Protein AF-A0A8D8TRP4-F1 (afdb_monomer_lite)

Organism: NCBI:txid428564

Radius of gyration: 25.19 Å; chains: 1; bounding box: 44×41×75 Å

Secondary structure (DSSP, 8-state):
-EEEETTEEEE--------EE---SS-EESSEEEEETTEEEEE-TTT--EES---EE---TT---EEE-GGG-EEEEETTEEEEEPPPPPP------------TTTTTTSS--HHHHHSS-----------S------PPPP-

pLDDT: mean 73.69, std 20.45, range [31.12, 95.5]

Sequence (143 aa):
MAVARGEVIHISQCTPVIVTPRIDPTSCYNEFPVMWNNQSYFLTPRNRLLTDVASAVDCIPGLEPRYKLIDDKWYYMSQTGLSRINTPTAAGMTFDKFYFEEISNLANGGLYSTDMINNNDINIRKCYRIHQFCNLGTARPVH

Foldseek 3Di:
DWDDDPPDIDDDDDDDDDWAFDADLPWAFLFGWTDDPNDIWTAHQPPGDTDNDTHTDDPDPPPFHWHQDPPRWIWGQHNVGIDTDDDDDPPDPPPDPPDDDPPPCPVVPDPDDPCNVVVDPPPPVPPDDPPDDPDPDDDDDDD

Structure (mmCIF, N/CA/C/O backbone):
data_AF-A0A8D8TRP4-F1
#
_entry.id   AF-A0A8D8TRP4-F1
#
loop_
_atom_site.group_PDB
_atom_site.id
_atom_site.type_symbol
_atom_site.label_atom_id
_atom_site.label_alt_id
_atom_site.label_comp_id
_atom_site.label_asym_id
_atom_site.label_entity_id
_atom_site.label_seq_id
_atom_site.pdbx_PDB_ins_code
_atom_site.Cartn_x
_atom_site.Cartn_y
_atom_site.Cartn_z
_atom_site.occupancy
_atom_site.B_iso_or_equiv
_atom_site.auth_seq_i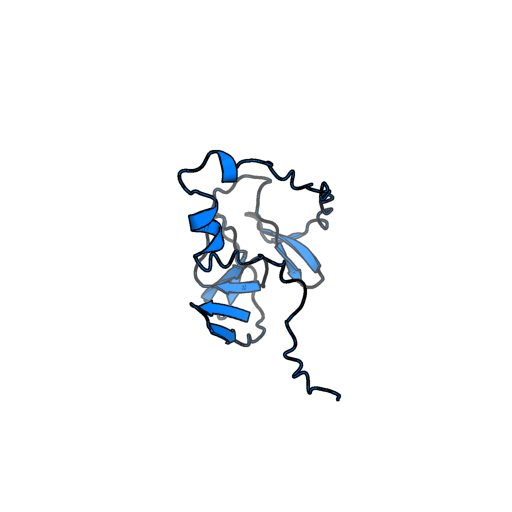d
_atom_site.auth_comp_id
_atom_site.auth_asym_id
_atom_site.auth_atom_id
_atom_site.pdbx_PDB_model_num
ATOM 1 N N . MET A 1 1 ? -10.756 -2.028 -13.378 1.00 75.94 1 MET A N 1
ATOM 2 C CA . MET A 1 1 ? -9.633 -2.990 -13.413 1.00 75.94 1 MET A CA 1
ATOM 3 C C . MET A 1 1 ? -9.710 -3.840 -14.661 1.00 75.94 1 MET A C 1
ATOM 5 O O . MET A 1 1 ? -10.818 -4.100 -15.105 1.00 75.94 1 MET A O 1
ATOM 9 N N . ALA A 1 2 ? -8.572 -4.294 -15.182 1.00 78.38 2 ALA A N 1
ATOM 10 C CA . ALA A 1 2 ? -8.525 -5.279 -16.255 1.00 78.38 2 ALA A CA 1
ATOM 11 C C . ALA A 1 2 ? -7.589 -6.428 -15.858 1.00 78.38 2 ALA A C 1
ATOM 13 O O . ALA A 1 2 ? -6.501 -6.168 -15.345 1.00 78.38 2 ALA A O 1
ATOM 14 N N . VAL A 1 3 ? -8.012 -7.673 -16.069 1.00 80.81 3 VAL A N 1
ATOM 15 C CA . VAL A 1 3 ? -7.203 -8.874 -15.813 1.00 80.81 3 VAL A CA 1
ATOM 16 C C . VAL A 1 3 ? -7.224 -9.740 -17.065 1.00 80.81 3 VAL A C 1
ATOM 18 O O . VAL A 1 3 ? -8.298 -10.073 -17.568 1.00 80.81 3 VAL A O 1
ATOM 21 N N . ALA A 1 4 ? -6.044 -10.098 -17.568 1.00 81.19 4 ALA A N 1
ATOM 22 C CA . ALA A 1 4 ? -5.915 -11.043 -18.670 1.00 81.19 4 ALA A CA 1
ATOM 23 C C . ALA A 1 4 ? -5.998 -12.479 -18.134 1.00 81.19 4 ALA A C 1
ATOM 25 O O . ALA A 1 4 ? -5.319 -12.824 -17.164 1.00 81.19 4 ALA A O 1
ATOM 26 N N . ARG A 1 5 ? -6.831 -13.314 -18.758 1.00 80.31 5 ARG A N 1
ATOM 27 C CA . ARG A 1 5 ? -6.904 -14.759 -18.507 1.00 80.31 5 ARG A CA 1
ATOM 28 C C . ARG A 1 5 ? -6.897 -1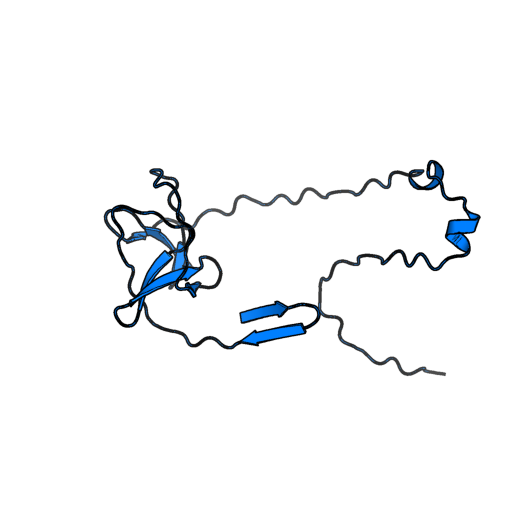5.478 -19.855 1.00 80.31 5 ARG A C 1
ATOM 30 O O . ARG A 1 5 ? -7.897 -15.476 -20.566 1.00 80.31 5 ARG A O 1
ATOM 37 N N . GLY A 1 6 ? -5.757 -16.069 -20.211 1.00 88.00 6 GLY A N 1
ATOM 38 C CA . GLY A 1 6 ? -5.541 -16.593 -21.562 1.00 88.00 6 GLY A CA 1
ATOM 39 C C . GLY A 1 6 ? -5.533 -15.459 -22.593 1.00 88.00 6 GLY A C 1
ATOM 40 O O . GLY A 1 6 ? -4.835 -14.466 -22.404 1.00 88.00 6 GLY A O 1
ATOM 41 N N . GLU A 1 7 ? -6.332 -15.593 -23.652 1.00 89.25 7 GLU A N 1
ATOM 42 C CA . GLU A 1 7 ? -6.461 -14.595 -24.731 1.00 89.25 7 GLU A CA 1
ATOM 43 C C . GLU A 1 7 ? -7.557 -13.544 -24.475 1.00 89.25 7 GLU A C 1
ATOM 45 O O . GLU A 1 7 ? -7.758 -12.638 -25.282 1.00 89.25 7 GLU A O 1
ATOM 50 N N . VAL A 1 8 ? -8.272 -13.639 -23.349 1.00 87.44 8 VAL A N 1
ATOM 51 C CA . VAL A 1 8 ? -9.392 -12.749 -23.019 1.00 87.44 8 VAL A CA 1
ATOM 52 C C . VAL A 1 8 ? -8.992 -11.758 -21.930 1.00 87.44 8 VAL A C 1
ATOM 54 O O . VAL A 1 8 ? -8.329 -12.101 -20.946 1.00 87.44 8 VAL A O 1
ATOM 57 N N . ILE A 1 9 ? -9.438 -10.510 -22.090 1.00 84.31 9 ILE A N 1
ATOM 58 C CA . ILE A 1 9 ? -9.301 -9.452 -21.089 1.00 84.31 9 ILE A CA 1
ATOM 59 C C . ILE A 1 9 ? -10.654 -9.246 -20.413 1.00 84.31 9 ILE A C 1
ATOM 61 O O . ILE A 1 9 ? -11.631 -8.865 -21.055 1.00 84.31 9 ILE A O 1
ATOM 65 N N . HIS A 1 10 ? -10.702 -9.445 -19.099 1.00 82.69 10 HIS A N 1
ATOM 66 C CA . HIS A 1 10 ? -11.880 -9.148 -18.291 1.00 82.69 10 HIS A CA 1
ATOM 67 C C . HIS A 1 10 ? -11.756 -7.757 -17.684 1.00 82.69 10 HIS A C 1
ATOM 69 O O . HIS A 1 10 ? -10.765 -7.469 -17.012 1.00 82.69 10 HIS A O 1
ATOM 75 N N . ILE A 1 11 ? -12.763 -6.909 -17.897 1.00 85.25 11 ILE A N 1
ATOM 76 C CA . ILE A 1 11 ? -12.831 -5.561 -17.330 1.00 85.25 11 ILE A CA 1
ATOM 77 C C . ILE A 1 11 ? -13.902 -5.539 -16.241 1.00 85.25 11 ILE A C 1
ATOM 79 O O . ILE A 1 11 ? -15.065 -5.831 -16.503 1.00 85.25 11 ILE A O 1
ATOM 83 N N . SER A 1 12 ? -13.510 -5.137 -15.037 1.00 84.44 12 SER A N 1
ATOM 84 C CA . SER A 1 12 ? -14.412 -4.971 -13.895 1.00 84.44 12 SER A CA 1
ATOM 85 C C . SER A 1 12 ? -14.414 -3.519 -13.433 1.00 84.44 12 SER A C 1
ATOM 87 O O . SER A 1 12 ? -13.353 -2.892 -13.322 1.00 84.44 12 SER A O 1
ATOM 89 N N . GLN A 1 13 ? -15.596 -2.980 -13.145 1.00 86.12 13 GLN A N 1
ATOM 90 C CA . GLN A 1 13 ? -15.748 -1.660 -12.534 1.00 86.12 13 GLN A CA 1
ATOM 91 C C . GLN A 1 13 ? -15.593 -1.768 -11.012 1.00 86.12 13 GLN A C 1
ATOM 93 O O . GLN A 1 13 ? -15.970 -2.775 -10.417 1.00 86.12 13 GLN A O 1
ATOM 98 N N . CYS A 1 14 ? -15.001 -0.746 -10.391 1.00 86.19 14 CYS A N 1
ATOM 99 C CA . CYS A 1 14 ? -14.778 -0.695 -8.946 1.00 86.19 14 CYS A CA 1
ATOM 100 C C . CYS A 1 14 ? -15.574 0.465 -8.355 1.00 86.19 14 CYS A C 1
ATOM 102 O O . CYS A 1 14 ? -15.503 1.579 -8.874 1.00 86.19 14 CYS A O 1
ATOM 104 N N . THR A 1 15 ? -16.282 0.212 -7.258 1.00 90.94 15 THR A N 1
ATOM 105 C CA . THR A 1 15 ? -16.995 1.254 -6.515 1.00 90.94 15 THR A CA 1
ATOM 106 C C . THR A 1 15 ? -16.050 1.872 -5.483 1.00 90.94 15 THR A C 1
ATOM 108 O O . THR A 1 15 ? -15.436 1.125 -4.718 1.00 90.94 15 THR A O 1
ATOM 111 N N . PRO A 1 16 ? -15.898 3.207 -5.441 1.00 90.81 16 PRO A N 1
ATOM 112 C CA . PRO A 1 16 ? -15.069 3.855 -4.435 1.00 90.81 16 PRO A CA 1
ATOM 113 C C . PRO A 1 16 ? -15.697 3.699 -3.048 1.00 90.81 16 PRO A C 1
ATOM 115 O O . PRO A 1 16 ? -16.904 3.863 -2.879 1.00 90.81 16 PRO A O 1
ATOM 118 N N . VAL A 1 17 ? -14.863 3.412 -2.051 1.00 92.31 17 VAL A N 1
ATOM 119 C CA . VAL A 1 17 ? -15.278 3.275 -0.652 1.00 92.31 17 VAL A CA 1
ATOM 120 C C . VAL A 1 17 ? -14.320 4.032 0.259 1.00 92.31 17 VAL A C 1
ATOM 122 O O . VAL A 1 17 ? -13.135 4.176 -0.043 1.00 92.31 17 VAL A O 1
ATOM 125 N N . ILE A 1 18 ? -14.846 4.530 1.376 1.00 91.56 18 ILE A N 1
ATOM 126 C CA . ILE A 1 18 ? -14.050 5.184 2.414 1.00 91.56 18 ILE A CA 1
ATOM 127 C C . ILE A 1 18 ? -13.578 4.112 3.389 1.00 91.56 18 ILE A C 1
ATOM 129 O O . ILE A 1 18 ? -14.368 3.284 3.843 1.00 91.56 18 ILE A O 1
ATOM 133 N N . VAL A 1 19 ? -12.291 4.145 3.713 1.00 92.38 19 VAL A N 1
ATOM 134 C CA . VAL A 1 19 ? -11.650 3.201 4.629 1.00 92.38 19 VAL A CA 1
ATOM 135 C C . VAL A 1 19 ? -10.814 3.953 5.648 1.00 92.38 19 VAL A C 1
ATOM 137 O O . VAL A 1 19 ? -10.367 5.072 5.388 1.00 92.38 19 VAL A O 1
ATOM 140 N N . THR A 1 20 ? -10.591 3.341 6.804 1.00 92.44 20 THR A N 1
ATOM 141 C CA . THR A 1 20 ? -9.771 3.923 7.870 1.00 92.44 20 THR A CA 1
ATOM 142 C C . THR A 1 20 ? -8.458 3.152 8.012 1.00 92.44 20 THR A C 1
ATOM 144 O O . THR A 1 20 ? -8.469 1.926 7.930 1.00 92.44 20 THR A O 1
ATOM 147 N N . PRO A 1 21 ? -7.305 3.821 8.200 1.00 91.25 21 PRO A N 1
ATOM 148 C CA . PRO A 1 21 ? -6.040 3.135 8.452 1.00 91.25 21 PRO A CA 1
ATOM 149 C C . PRO A 1 21 ? -6.129 2.241 9.689 1.00 91.25 21 PRO A C 1
ATOM 151 O O . PRO A 1 21 ? -6.667 2.649 10.719 1.00 91.25 21 PRO A O 1
ATOM 154 N N . ARG A 1 22 ? -5.571 1.035 9.593 1.00 91.25 22 ARG A N 1
ATOM 155 C CA . ARG A 1 22 ? -5.495 0.081 10.701 1.00 91.25 22 ARG A CA 1
ATOM 156 C C . ARG A 1 22 ? -4.056 -0.004 11.186 1.00 91.25 22 ARG A C 1
ATOM 158 O O . ARG A 1 22 ? -3.169 -0.331 10.405 1.00 91.25 22 ARG A O 1
ATOM 165 N N . ILE A 1 23 ? -3.827 0.266 12.466 1.00 88.50 23 ILE A N 1
ATOM 166 C CA . ILE A 1 23 ? -2.496 0.156 13.070 1.00 88.50 23 ILE A CA 1
ATOM 167 C C . ILE A 1 23 ? -2.279 -1.292 13.507 1.00 88.50 23 ILE A C 1
ATOM 169 O O . ILE A 1 23 ? -3.087 -1.836 14.256 1.00 88.50 23 ILE A O 1
ATOM 173 N N . ASP A 1 24 ? -1.192 -1.895 13.036 1.00 84.81 24 ASP A N 1
ATOM 174 C CA . ASP A 1 24 ? -0.696 -3.185 13.511 1.00 84.81 24 ASP A CA 1
ATOM 175 C C . ASP A 1 24 ? 0.681 -2.948 14.155 1.00 84.81 24 ASP A C 1
ATOM 177 O O . ASP A 1 24 ? 1.616 -2.557 13.456 1.00 84.81 24 ASP A O 1
ATOM 181 N N . PRO A 1 25 ? 0.816 -3.093 15.485 1.00 80.75 25 PRO A N 1
ATOM 182 C CA . PRO A 1 25 ? 2.071 -2.811 16.178 1.00 80.75 25 PRO A CA 1
ATOM 183 C C . PRO A 1 25 ? 3.117 -3.918 15.999 1.00 80.75 25 PRO A C 1
ATOM 185 O O . PRO A 1 25 ? 4.284 -3.704 16.318 1.00 80.75 25 PRO A O 1
ATOM 188 N N . THR A 1 26 ? 2.708 -5.098 15.530 1.00 83.94 26 THR A N 1
ATOM 189 C CA . THR A 1 26 ? 3.547 -6.306 15.526 1.00 83.94 26 THR A CA 1
ATOM 190 C C . THR A 1 26 ? 3.946 -6.774 14.137 1.00 83.94 26 THR A C 1
ATOM 192 O O . THR A 1 26 ? 5.011 -7.367 13.994 1.00 83.94 26 THR A O 1
ATOM 195 N N . SER A 1 27 ? 3.117 -6.510 13.126 1.00 88.50 27 SER A N 1
ATOM 196 C CA . SER A 1 27 ? 3.308 -7.055 11.780 1.00 88.50 27 SER A CA 1
ATOM 197 C C . SER A 1 27 ? 3.384 -5.952 10.730 1.00 88.50 27 SER A C 1
ATOM 199 O O . SER A 1 27 ? 2.612 -4.992 10.762 1.00 88.50 27 SER A O 1
ATOM 201 N N . CYS A 1 28 ? 4.281 -6.127 9.759 1.00 88.38 28 CYS A N 1
ATOM 202 C CA . CYS A 1 28 ? 4.446 -5.231 8.622 1.00 88.38 28 CYS A CA 1
ATOM 203 C C . CYS A 1 28 ? 4.036 -5.929 7.324 1.00 88.38 28 CYS A C 1
ATOM 205 O O . CYS A 1 28 ? 4.223 -7.133 7.156 1.00 88.38 28 CYS A O 1
ATOM 207 N N . TYR A 1 29 ? 3.469 -5.156 6.398 1.00 91.81 29 TYR A N 1
ATOM 208 C CA . TYR A 1 29 ? 2.944 -5.654 5.127 1.00 91.81 29 TYR A CA 1
ATOM 209 C C . TYR A 1 29 ? 3.331 -4.711 3.985 1.00 91.81 29 TYR A C 1
ATOM 211 O O . TYR A 1 29 ? 3.475 -3.503 4.198 1.00 91.81 29 TYR A O 1
ATOM 219 N N . ASN A 1 30 ? 3.463 -5.257 2.773 1.00 91.94 30 ASN A N 1
ATOM 220 C CA . ASN A 1 30 ? 3.678 -4.468 1.551 1.00 91.94 30 ASN A CA 1
ATOM 221 C C . ASN A 1 30 ? 2.424 -3.721 1.080 1.00 91.94 30 ASN A C 1
ATOM 223 O O . ASN A 1 30 ? 2.513 -2.782 0.285 1.00 91.94 30 ASN A O 1
ATOM 227 N N . GLU A 1 31 ? 1.254 -4.167 1.523 1.00 93.38 31 GLU A N 1
ATOM 228 C CA . GLU A 1 31 ? -0.044 -3.560 1.287 1.00 93.38 31 GLU A CA 1
ATOM 229 C C . GLU A 1 31 ? -0.472 -2.741 2.509 1.00 93.38 31 GLU A C 1
ATOM 231 O O . GLU A 1 31 ? -0.145 -3.053 3.654 1.00 93.38 31 GLU A O 1
ATOM 236 N N . PHE A 1 32 ? -1.227 -1.671 2.274 1.00 92.44 32 PHE A N 1
ATOM 237 C CA . PHE A 1 32 ? -1.565 -0.717 3.322 1.00 92.44 32 PHE A CA 1
ATOM 238 C C . PHE A 1 32 ? -2.760 -1.222 4.154 1.00 92.44 32 PHE A C 1
ATOM 240 O O . PHE A 1 32 ? -3.860 -1.334 3.607 1.00 92.44 32 PHE A O 1
ATOM 247 N N . PRO A 1 33 ? -2.595 -1.524 5.454 1.00 93.12 33 PRO A N 1
ATOM 248 C CA . PRO A 1 33 ? -3.652 -2.112 6.274 1.00 93.12 33 PRO A CA 1
ATOM 249 C C . PRO A 1 33 ? -4.766 -1.103 6.582 1.00 93.12 33 PRO A C 1
ATOM 251 O O . PRO A 1 33 ? -4.517 0.018 7.033 1.00 93.12 33 PRO A O 1
ATOM 254 N N . VAL A 1 34 ? -6.017 -1.514 6.374 1.00 93.69 34 VAL A N 1
ATOM 255 C CA . VAL A 1 34 ? -7.208 -0.680 6.573 1.00 93.69 34 VAL A CA 1
ATOM 256 C C . VAL A 1 34 ? -8.361 -1.450 7.206 1.00 93.69 34 VAL A C 1
ATOM 258 O O . VAL A 1 34 ? -8.418 -2.677 7.184 1.00 93.69 34 VAL A O 1
ATOM 261 N N . MET A 1 35 ? -9.312 -0.704 7.752 1.00 94.94 35 MET A N 1
ATOM 262 C CA . MET A 1 35 ? -10.616 -1.195 8.163 1.00 94.94 35 MET A CA 1
ATOM 263 C C . MET A 1 35 ? -11.681 -0.673 7.201 1.00 94.94 35 MET A C 1
ATOM 265 O O . MET A 1 35 ? -11.747 0.522 6.895 1.00 94.94 35 MET A O 1
ATOM 269 N N . TRP A 1 36 ? -12.545 -1.576 6.754 1.00 95.50 36 TRP A N 1
ATOM 270 C CA . TRP A 1 36 ? -13.741 -1.264 5.981 1.00 95.50 36 TRP A CA 1
ATOM 271 C C . TRP A 1 36 ? -14.891 -2.129 6.491 1.00 95.50 36 TRP A C 1
ATOM 273 O O . TRP A 1 36 ? -14.715 -3.327 6.688 1.00 95.50 36 TRP A O 1
ATOM 283 N N . ASN A 1 37 ? -16.053 -1.528 6.767 1.00 94.06 37 ASN A N 1
ATOM 284 C CA . ASN A 1 37 ? -17.220 -2.226 7.328 1.00 94.06 37 ASN A CA 1
ATOM 285 C C . ASN A 1 37 ? -16.900 -3.097 8.561 1.00 94.06 37 ASN A C 1
ATOM 287 O O . ASN A 1 37 ? -17.376 -4.222 8.684 1.00 94.06 37 ASN A O 1
ATOM 291 N N . ASN A 1 38 ? -16.079 -2.573 9.479 1.00 94.50 38 ASN A N 1
ATOM 292 C CA . ASN A 1 38 ? -15.633 -3.276 10.689 1.00 94.50 38 ASN A CA 1
ATOM 293 C C . ASN A 1 38 ? -14.857 -4.587 10.425 1.00 94.50 38 ASN A C 1
ATOM 295 O O . ASN A 1 38 ? -14.695 -5.411 11.321 1.00 94.50 38 ASN A O 1
ATOM 299 N N . GLN A 1 39 ? -14.349 -4.766 9.206 1.00 95.19 39 GLN A N 1
ATOM 300 C CA . GLN A 1 39 ? -13.506 -5.881 8.799 1.00 95.19 39 GLN A CA 1
ATOM 301 C C . GLN A 1 39 ? -12.135 -5.370 8.355 1.00 95.19 39 GLN A C 1
ATOM 303 O O . GLN A 1 39 ? -11.994 -4.251 7.853 1.00 95.19 39 GLN A O 1
ATOM 308 N N . SER A 1 40 ? -11.114 -6.192 8.587 1.00 94.25 40 SER A N 1
ATOM 309 C CA . SER A 1 40 ? -9.741 -5.888 8.192 1.00 94.25 40 SER A CA 1
ATOM 310 C C . SER A 1 40 ? -9.519 -6.230 6.727 1.00 94.25 40 SER A C 1
ATOM 312 O O . SER A 1 40 ? -9.826 -7.335 6.292 1.00 94.25 40 SER A O 1
ATOM 314 N N . TYR A 1 41 ? -8.940 -5.283 6.003 1.00 95.50 41 TYR A N 1
ATOM 315 C CA . TYR A 1 41 ? -8.534 -5.416 4.613 1.00 95.50 41 TYR A CA 1
ATOM 316 C C . TYR A 1 41 ? -7.174 -4.748 4.415 1.00 95.50 41 TYR A C 1
ATOM 318 O O . TYR A 1 41 ? -6.644 -4.071 5.298 1.00 95.50 41 TYR A O 1
ATOM 326 N N . PHE A 1 42 ? -6.631 -4.892 3.218 1.00 94.62 42 PHE A N 1
ATOM 327 C CA . PHE A 1 42 ? -5.425 -4.215 2.787 1.00 94.62 42 PHE A CA 1
ATOM 328 C C . PHE A 1 42 ? -5.674 -3.493 1.469 1.00 94.62 42 PHE A C 1
ATOM 330 O O . PHE A 1 42 ? -6.435 -3.956 0.621 1.00 94.62 42 PHE A O 1
ATOM 337 N N . LEU A 1 43 ? -5.038 -2.339 1.302 1.00 92.62 43 LEU A N 1
ATOM 338 C CA . LEU A 1 43 ? -5.034 -1.578 0.064 1.00 92.62 43 LEU A CA 1
ATOM 339 C C . LEU A 1 43 ? -3.768 -1.879 -0.725 1.00 92.62 43 LEU A C 1
ATOM 341 O O . LEU A 1 43 ? -2.648 -1.654 -0.259 1.00 92.62 43 LEU A O 1
ATOM 345 N N . THR A 1 44 ? -3.943 -2.304 -1.968 1.00 91.44 44 THR A N 1
ATOM 346 C CA . THR A 1 44 ? -2.824 -2.476 -2.892 1.00 91.44 44 THR A CA 1
ATOM 347 C C . THR A 1 44 ? -2.159 -1.123 -3.210 1.00 91.44 44 THR A C 1
ATOM 349 O O . THR A 1 44 ? -2.843 -0.129 -3.480 1.00 91.44 44 THR A O 1
ATOM 352 N N . PRO A 1 45 ? -0.818 -1.045 -3.255 1.00 87.25 45 PRO A N 1
ATOM 353 C CA . PRO A 1 45 ? -0.103 0.234 -3.311 1.00 87.25 45 PRO A CA 1
ATOM 354 C C . PRO A 1 45 ? -0.316 1.014 -4.617 1.00 87.25 45 PRO A C 1
ATOM 356 O O . PRO A 1 45 ? -0.320 2.244 -4.615 1.00 87.25 45 PRO A O 1
ATOM 359 N N . ARG A 1 46 ? -0.500 0.314 -5.746 1.00 83.06 46 ARG A N 1
ATOM 360 C CA . ARG A 1 46 ? -0.566 0.943 -7.078 1.00 83.06 46 ARG A CA 1
ATOM 361 C C . ARG A 1 46 ? -1.971 1.388 -7.473 1.00 83.06 46 ARG A C 1
ATOM 363 O O . ARG A 1 46 ? -2.141 2.478 -8.007 1.00 83.06 46 ARG A O 1
ATOM 370 N N . ASN A 1 47 ? -2.959 0.522 -7.280 1.00 86.56 47 ASN A N 1
ATOM 371 C CA . ASN A 1 47 ? -4.333 0.720 -7.749 1.00 86.56 47 ASN A CA 1
ATOM 372 C C . ASN A 1 47 ? -5.357 0.857 -6.613 1.00 86.56 47 ASN A C 1
ATOM 374 O O . ASN A 1 47 ? -6.530 1.057 -6.915 1.00 86.56 47 ASN A O 1
ATOM 378 N N . ARG A 1 48 ? -4.920 0.827 -5.343 1.00 89.31 48 ARG A N 1
ATOM 379 C CA . ARG A 1 48 ? -5.739 1.112 -4.150 1.00 89.31 48 ARG A CA 1
ATOM 380 C C . ARG A 1 48 ? -6.995 0.248 -4.067 1.00 89.31 48 ARG A C 1
ATOM 382 O O . ARG A 1 48 ? -8.081 0.727 -3.757 1.00 89.31 48 ARG A O 1
ATOM 389 N N . LEU A 1 49 ? -6.841 -1.026 -4.386 1.00 91.12 49 LEU A N 1
ATOM 390 C CA . LEU A 1 49 ? -7.909 -2.006 -4.301 1.00 91.12 49 LEU A CA 1
ATOM 391 C C . LEU A 1 49 ? -7.902 -2.643 -2.931 1.00 91.12 49 LEU A C 1
ATOM 393 O O . LEU A 1 49 ? -6.830 -2.932 -2.401 1.00 91.12 49 LEU A O 1
ATOM 397 N N . LEU A 1 50 ? -9.095 -2.908 -2.413 1.00 93.44 50 LEU A N 1
ATOM 398 C CA . LEU A 1 50 ? -9.245 -3.716 -1.219 1.00 93.44 50 LEU A CA 1
ATOM 399 C C . LEU A 1 50 ? -9.013 -5.187 -1.548 1.00 93.44 50 LEU A C 1
ATOM 401 O O . LEU A 1 50 ? -9.601 -5.728 -2.484 1.00 93.44 50 LEU A O 1
ATOM 405 N N . THR A 1 51 ? -8.151 -5.805 -0.756 1.00 93.75 51 THR A N 1
ATOM 406 C CA . THR A 1 51 ? -7.832 -7.230 -0.762 1.00 93.75 51 THR A CA 1
ATOM 407 C C . THR A 1 51 ? -7.832 -7.732 0.677 1.00 93.75 51 THR A C 1
ATOM 409 O O . THR A 1 51 ? -7.518 -6.993 1.608 1.00 93.75 51 THR A O 1
ATOM 412 N N . ASP A 1 52 ? -8.237 -8.975 0.873 1.00 94.38 52 ASP A N 1
ATOM 413 C CA . ASP A 1 52 ? -8.178 -9.696 2.146 1.00 94.38 52 ASP A CA 1
ATOM 414 C C . ASP A 1 52 ? -6.800 -10.332 2.394 1.00 94.38 52 ASP A C 1
ATOM 416 O O . ASP A 1 52 ? -6.463 -10.662 3.530 1.00 94.38 52 ASP A O 1
ATOM 420 N N . VAL A 1 53 ? -5.982 -10.452 1.346 1.00 92.44 53 VAL A N 1
ATOM 421 C CA . VAL A 1 53 ? -4.620 -10.994 1.404 1.00 92.44 53 VAL A CA 1
ATOM 422 C C . VAL A 1 53 ? -3.584 -9.879 1.314 1.00 92.44 53 VAL A C 1
ATOM 424 O O . VAL A 1 53 ? -3.717 -8.963 0.498 1.00 92.44 53 VAL A O 1
ATOM 427 N N . ALA A 1 54 ? -2.526 -10.012 2.113 1.00 92.50 54 ALA A N 1
ATOM 428 C CA . ALA A 1 54 ? -1.339 -9.173 2.073 1.00 92.50 54 ALA A CA 1
ATOM 429 C C . ALA A 1 54 ? -0.055 -10.000 2.175 1.00 92.50 54 ALA A C 1
ATOM 431 O O . ALA A 1 54 ? -0.038 -11.118 2.693 1.00 92.50 54 ALA A O 1
ATOM 432 N N . SER A 1 55 ? 1.029 -9.409 1.696 1.00 93.56 55 SER A N 1
ATOM 433 C CA . SER A 1 55 ? 2.382 -9.931 1.743 1.00 93.56 55 SER A CA 1
ATOM 434 C C . SER A 1 55 ? 3.055 -9.441 3.024 1.00 93.56 55 SER A C 1
ATOM 436 O O . SER A 1 55 ? 3.426 -8.267 3.122 1.00 93.56 55 SER A O 1
ATOM 438 N N . ALA A 1 56 ? 3.196 -10.330 4.007 1.00 91.62 56 ALA A N 1
ATOM 439 C CA . ALA A 1 56 ? 3.917 -10.037 5.242 1.00 91.62 56 ALA A CA 1
ATOM 440 C C . ALA A 1 56 ? 5.414 -9.827 4.967 1.00 91.62 56 ALA A C 1
ATOM 442 O O . ALA A 1 56 ? 6.014 -10.544 4.162 1.00 91.62 56 ALA A O 1
ATOM 443 N N . VAL A 1 57 ? 6.006 -8.845 5.641 1.00 90.94 57 VAL A N 1
ATOM 444 C CA . VAL A 1 57 ? 7.429 -8.499 5.548 1.00 90.94 57 VAL A CA 1
ATOM 445 C C . VAL A 1 57 ? 8.001 -8.209 6.928 1.00 90.94 57 VAL A C 1
ATOM 447 O O . VAL A 1 57 ? 7.271 -7.861 7.858 1.00 90.94 57 VAL A O 1
ATOM 450 N N . ASP A 1 58 ? 9.322 -8.304 7.045 1.00 89.88 58 ASP A N 1
ATOM 451 C CA . ASP A 1 58 ? 10.017 -7.928 8.269 1.00 89.88 58 ASP A CA 1
ATOM 452 C C . ASP A 1 58 ? 9.894 -6.421 8.526 1.00 89.88 58 ASP A C 1
ATOM 454 O O . ASP A 1 58 ? 10.075 -5.586 7.633 1.00 89.88 58 ASP A O 1
ATOM 458 N N . CYS A 1 59 ? 9.611 -6.060 9.777 1.00 86.50 59 CYS A N 1
ATOM 459 C CA . CYS A 1 59 ? 9.539 -4.671 10.215 1.00 86.50 59 CYS A CA 1
ATOM 460 C C . CYS A 1 59 ? 10.945 -4.084 10.387 1.00 86.50 59 CYS A C 1
ATOM 462 O O . CYS A 1 59 ? 11.472 -4.024 11.498 1.00 86.50 59 CYS A O 1
ATOM 464 N N . ILE A 1 60 ? 11.561 -3.653 9.286 1.00 87.88 60 ILE A N 1
ATOM 465 C CA . ILE A 1 60 ? 12.880 -3.017 9.310 1.00 87.88 60 ILE A CA 1
ATOM 466 C C . ILE A 1 60 ? 12.712 -1.497 9.485 1.00 87.88 60 ILE A C 1
ATOM 468 O O . ILE A 1 60 ? 12.145 -0.852 8.596 1.00 87.88 60 ILE A O 1
ATOM 472 N N . PRO A 1 61 ? 13.225 -0.897 10.579 1.00 83.81 61 PRO A N 1
ATOM 473 C CA . PRO A 1 61 ? 13.121 0.543 10.805 1.00 83.81 61 PRO A CA 1
ATOM 474 C C . PRO A 1 61 ? 13.732 1.352 9.653 1.00 83.81 61 PRO A C 1
ATOM 476 O O . PRO A 1 61 ? 14.884 1.136 9.274 1.00 83.81 61 PRO A O 1
ATOM 479 N N . GLY A 1 62 ? 12.974 2.300 9.102 1.00 82.69 62 GLY A N 1
ATOM 480 C CA . GLY A 1 62 ? 13.401 3.177 8.004 1.00 82.69 62 GLY A CA 1
ATOM 481 C C . GLY A 1 62 ? 13.207 2.611 6.589 1.00 82.69 62 GLY A C 1
ATOM 482 O O . GLY A 1 62 ? 13.354 3.358 5.609 1.00 82.69 62 GLY A O 1
ATOM 483 N N . LEU A 1 63 ? 12.854 1.326 6.465 1.00 85.81 63 LEU A N 1
ATOM 484 C CA . LEU A 1 63 ? 12.525 0.654 5.202 1.00 85.81 63 LEU A CA 1
ATOM 485 C C . LEU A 1 63 ? 11.041 0.278 5.107 1.00 85.81 63 LEU A C 1
ATOM 487 O O . LEU A 1 63 ? 10.663 -0.610 4.346 1.00 85.81 63 LEU A O 1
ATOM 491 N N . GLU A 1 64 ? 10.183 0.978 5.844 1.00 86.75 64 GLU A N 1
ATOM 492 C CA . GLU A 1 64 ? 8.746 0.766 5.781 1.00 86.75 64 GLU A CA 1
ATOM 493 C C . GLU A 1 64 ? 8.211 1.101 4.376 1.00 86.75 64 GLU A C 1
ATOM 495 O O . GLU A 1 64 ? 8.604 2.115 3.775 1.00 86.75 64 GLU A O 1
ATOM 500 N N . PRO A 1 65 ? 7.279 0.295 3.839 1.00 87.19 65 PRO A N 1
ATOM 501 C CA . PRO A 1 65 ? 6.618 0.604 2.583 1.00 87.19 65 PRO A CA 1
ATOM 502 C C . PRO A 1 65 ? 5.933 1.975 2.620 1.00 87.19 65 PRO A C 1
ATOM 504 O O . PRO A 1 65 ? 5.278 2.363 3.592 1.00 87.19 65 PRO A O 1
ATOM 507 N N . ARG A 1 66 ? 6.088 2.720 1.523 1.00 88.88 66 ARG A N 1
ATOM 508 C CA . ARG A 1 66 ? 5.548 4.073 1.358 1.00 88.88 66 ARG A CA 1
ATOM 509 C C . ARG A 1 66 ? 4.409 4.049 0.355 1.00 88.88 66 ARG A C 1
ATOM 511 O O . ARG A 1 66 ? 4.537 3.495 -0.734 1.00 88.88 66 ARG A O 1
ATOM 518 N N . TYR A 1 67 ? 3.319 4.716 0.699 1.00 89.69 67 TYR A N 1
ATOM 519 C CA . TYR A 1 67 ? 2.068 4.677 -0.040 1.00 89.69 67 TYR A CA 1
ATOM 520 C C . TYR A 1 67 ? 1.654 6.077 -0.466 1.00 89.69 67 TYR A C 1
ATOM 522 O O . TYR A 1 67 ? 1.658 7.016 0.333 1.00 89.69 67 TYR A O 1
ATOM 530 N N . LYS A 1 68 ? 1.248 6.212 -1.729 1.00 89.38 68 LYS A N 1
ATOM 531 C CA . LYS A 1 68 ? 0.636 7.437 -2.244 1.00 89.38 68 LYS A CA 1
ATOM 532 C C . LYS A 1 68 ? -0.875 7.343 -2.047 1.00 89.38 68 LYS A C 1
ATOM 534 O O . LYS A 1 68 ? -1.527 6.543 -2.723 1.00 89.38 68 LYS A O 1
ATOM 539 N N . LEU A 1 69 ? -1.433 8.154 -1.151 1.00 85.38 69 LEU A N 1
ATOM 540 C CA . LEU A 1 69 ? -2.862 8.148 -0.804 1.00 85.38 69 LEU A CA 1
ATOM 541 C C . LEU A 1 69 ? -3.593 9.355 -1.433 1.00 85.38 69 LEU A C 1
ATOM 543 O O . LEU A 1 69 ? -3.240 9.801 -2.530 1.00 85.38 69 LEU A O 1
ATOM 547 N N . ILE A 1 70 ? -4.667 9.826 -0.796 1.00 77.25 70 ILE A N 1
ATOM 548 C CA . ILE A 1 70 ? -5.488 10.958 -1.252 1.00 77.25 70 ILE A CA 1
ATOM 549 C C . ILE A 1 70 ? -4.635 12.245 -1.290 1.00 77.25 70 ILE A C 1
ATOM 551 O O . ILE A 1 70 ? -3.644 12.369 -0.568 1.00 77.25 70 ILE A O 1
ATOM 555 N N . ASP A 1 71 ? -4.9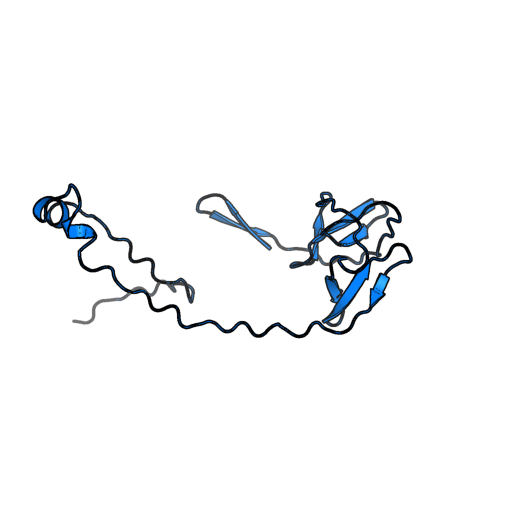94 13.178 -2.175 1.00 81.88 71 ASP A N 1
ATOM 556 C CA . ASP A 1 71 ? -4.283 14.442 -2.439 1.00 81.88 71 ASP A CA 1
ATOM 557 C C . ASP A 1 71 ? -2.832 14.289 -2.914 1.00 81.88 71 ASP A C 1
ATOM 559 O O . ASP A 1 71 ? -2.012 15.186 -2.717 1.00 81.88 71 ASP A O 1
ATOM 563 N N . ASP A 1 72 ? -2.480 13.143 -3.496 1.00 81.88 72 ASP A N 1
ATOM 564 C CA . ASP A 1 72 ? -1.129 12.871 -3.994 1.00 81.88 72 ASP A CA 1
ATOM 565 C C . ASP A 1 72 ? -0.013 12.943 -2.934 1.00 81.88 72 ASP A C 1
ATOM 567 O O . ASP A 1 72 ? 1.178 12.992 -3.253 1.00 81.88 72 ASP A O 1
ATOM 571 N N . LYS A 1 73 ? -0.396 12.873 -1.657 1.00 89.44 73 LYS A N 1
ATOM 572 C CA . LYS A 1 73 ? 0.517 12.871 -0.516 1.00 89.44 73 LYS A CA 1
ATOM 573 C C . LYS A 1 73 ? 1.014 11.459 -0.222 1.00 89.44 73 LYS A C 1
ATOM 575 O O . LYS A 1 73 ? 0.311 10.463 -0.421 1.00 89.44 73 LYS A O 1
ATOM 580 N N . TRP A 1 74 ? 2.240 11.399 0.280 1.00 91.38 74 TRP A N 1
ATOM 581 C CA . TRP A 1 74 ? 2.917 10.160 0.622 1.00 91.38 74 TRP A CA 1
ATOM 582 C C . TRP A 1 74 ? 2.883 9.909 2.120 1.00 91.38 74 TRP A C 1
ATOM 584 O O . TRP A 1 74 ? 3.064 10.826 2.925 1.00 91.38 74 TRP A O 1
ATOM 594 N N . TYR A 1 75 ? 2.664 8.652 2.475 1.00 90.50 75 TYR A N 1
ATOM 595 C CA . TYR A 1 75 ? 2.531 8.202 3.848 1.00 90.50 75 TYR A CA 1
ATOM 596 C C . TYR A 1 75 ? 3.259 6.880 4.054 1.00 90.50 75 TYR A C 1
ATOM 598 O O . TYR A 1 75 ? 3.454 6.115 3.111 1.00 90.50 75 TYR A O 1
ATOM 606 N N . TYR A 1 76 ? 3.619 6.596 5.295 1.00 89.00 76 TYR A N 1
ATOM 607 C CA . TYR A 1 76 ? 4.030 5.271 5.744 1.00 89.00 76 TYR A CA 1
ATOM 608 C C . TYR A 1 76 ? 3.311 4.949 7.053 1.00 89.00 76 TYR A C 1
ATOM 610 O O . TYR A 1 76 ? 2.901 5.854 7.789 1.00 89.00 76 TYR A O 1
ATOM 618 N N . MET A 1 77 ? 3.131 3.659 7.317 1.00 86.44 77 MET A N 1
ATOM 619 C CA . MET A 1 77 ? 2.619 3.185 8.598 1.00 86.44 77 MET A CA 1
ATOM 620 C C . MET A 1 77 ? 3.796 2.897 9.518 1.00 86.44 77 MET A C 1
ATOM 622 O O . MET A 1 77 ? 4.626 2.049 9.206 1.00 86.44 77 MET A O 1
ATOM 626 N N . SER A 1 78 ? 3.859 3.604 10.641 1.00 78.81 78 SER A N 1
ATOM 627 C CA . SER A 1 78 ? 4.710 3.246 11.769 1.00 78.81 78 SER A CA 1
ATOM 628 C C . SER A 1 78 ? 3.896 2.479 12.812 1.00 78.81 78 SER A C 1
ATOM 630 O O . SER A 1 78 ? 2.662 2.481 12.800 1.00 78.81 78 SER A O 1
ATOM 632 N N . GLN A 1 79 ? 4.592 1.902 13.791 1.00 74.62 79 GLN A N 1
ATOM 633 C CA . GLN A 1 79 ? 3.965 1.305 14.978 1.00 74.62 79 GLN A CA 1
ATOM 634 C C . GLN A 1 79 ? 3.120 2.316 15.778 1.00 74.62 79 GLN A C 1
ATOM 636 O O . GLN A 1 79 ? 2.214 1.934 16.511 1.00 74.62 79 GLN A O 1
ATOM 641 N N . THR A 1 80 ? 3.407 3.614 15.634 1.00 78.06 80 THR A N 1
ATOM 642 C CA . THR A 1 80 ? 2.694 4.714 16.303 1.00 78.06 80 THR A CA 1
ATOM 643 C C . THR A 1 80 ? 1.556 5.302 15.469 1.00 78.06 80 THR A C 1
ATOM 645 O O . THR A 1 80 ? 0.805 6.134 15.974 1.00 78.06 80 THR A O 1
ATOM 648 N N . GLY A 1 81 ? 1.399 4.874 14.214 1.00 82.50 81 GLY A N 1
ATOM 649 C CA . GLY A 1 81 ? 0.298 5.275 13.348 1.00 82.50 81 GLY A CA 1
ATOM 650 C C . GLY A 1 81 ? 0.723 5.741 11.961 1.00 82.50 81 GLY A C 1
ATOM 651 O O . GLY A 1 81 ? 1.802 5.441 11.456 1.00 82.50 81 GLY A O 1
ATOM 652 N N . LEU A 1 82 ? -0.179 6.474 11.311 1.00 88.19 82 LEU A N 1
ATOM 653 C CA . LEU A 1 82 ? 0.030 6.968 9.957 1.00 88.19 82 LEU A CA 1
ATOM 654 C C . LEU A 1 82 ? 0.865 8.251 9.985 1.00 88.19 82 LEU A C 1
ATOM 656 O O . LEU A 1 82 ? 0.420 9.274 10.504 1.00 88.19 82 LEU A O 1
ATOM 660 N N . SER A 1 83 ? 2.040 8.216 9.367 1.00 88.75 83 SER A N 1
ATOM 661 C CA . SER A 1 83 ? 2.939 9.367 9.279 1.00 88.75 83 SER A CA 1
ATOM 662 C C . SER A 1 83 ? 3.072 9.843 7.834 1.00 88.75 83 SER A C 1
ATOM 664 O O . SER A 1 83 ? 3.181 9.044 6.902 1.00 88.75 83 SER A O 1
ATOM 666 N N . ARG A 1 84 ? 3.048 11.165 7.632 1.00 90.25 84 ARG A N 1
ATOM 667 C CA . ARG A 1 84 ? 3.231 11.791 6.314 1.00 90.25 84 ARG A CA 1
ATOM 668 C C . ARG A 1 84 ? 4.716 11.960 6.014 1.00 90.25 84 ARG A C 1
ATOM 670 O O . ARG A 1 84 ? 5.483 12.347 6.889 1.00 90.25 84 ARG A O 1
ATOM 677 N N . ILE A 1 85 ? 5.093 11.766 4.756 1.00 90.44 85 ILE A N 1
ATOM 678 C CA . ILE A 1 85 ? 6.439 12.045 4.251 1.00 90.44 85 ILE A CA 1
ATOM 679 C C . ILE A 1 85 ? 6.394 12.994 3.057 1.00 90.44 85 ILE A C 1
ATOM 681 O O . ILE A 1 85 ? 5.351 13.213 2.431 1.00 90.44 85 ILE A O 1
ATOM 685 N N . ASN A 1 86 ? 7.558 13.554 2.741 1.00 89.00 86 ASN A N 1
ATOM 686 C CA . ASN A 1 86 ? 7.744 14.334 1.530 1.00 89.00 86 ASN A CA 1
ATOM 687 C C . ASN A 1 86 ? 7.619 13.437 0.296 1.00 89.00 86 ASN A C 1
ATOM 689 O O . ASN A 1 86 ? 7.948 12.250 0.332 1.00 89.00 86 ASN A O 1
ATOM 693 N N . THR A 1 87 ? 7.144 14.023 -0.800 1.00 87.81 87 THR A N 1
ATOM 694 C CA . THR A 1 87 ? 7.059 13.342 -2.091 1.00 87.81 87 THR A CA 1
ATOM 695 C C . THR A 1 87 ? 8.443 12.823 -2.489 1.00 87.81 87 THR A C 1
ATOM 697 O O . THR A 1 87 ? 9.380 13.622 -2.529 1.00 87.81 87 THR A O 1
ATOM 700 N N . PRO A 1 88 ? 8.596 11.517 -2.780 1.00 84.31 88 PRO A N 1
ATOM 701 C CA . PRO A 1 88 ? 9.853 10.967 -3.250 1.00 84.31 88 PRO A CA 1
ATOM 702 C C . PRO A 1 88 ? 10.275 11.658 -4.541 1.00 84.31 88 PRO A C 1
ATOM 704 O O . PRO A 1 88 ? 9.482 11.786 -5.479 1.00 84.31 88 PRO A O 1
ATOM 707 N N . THR A 1 89 ? 11.534 12.070 -4.605 1.00 84.25 89 THR A N 1
ATOM 708 C CA . THR A 1 89 ? 12.143 12.486 -5.863 1.00 84.25 89 THR A CA 1
ATOM 709 C C . THR A 1 89 ? 12.257 11.251 -6.743 1.00 84.25 89 THR A C 1
ATOM 711 O O . THR A 1 89 ? 12.850 10.253 -6.330 1.00 84.25 89 THR A O 1
ATOM 714 N N . ALA A 1 90 ? 11.678 11.292 -7.944 1.00 77.88 90 ALA A N 1
ATOM 715 C CA . ALA A 1 90 ? 11.906 10.237 -8.917 1.00 77.88 90 ALA A CA 1
ATOM 716 C C . ALA A 1 90 ? 13.417 10.145 -9.160 1.00 77.88 90 ALA A C 1
ATOM 718 O O . ALA A 1 90 ? 14.029 11.114 -9.611 1.00 77.88 90 ALA A O 1
ATOM 719 N N . ALA A 1 91 ? 14.021 9.000 -8.836 1.00 75.25 91 ALA A N 1
ATOM 720 C CA . ALA A 1 91 ? 15.359 8.706 -9.319 1.00 75.25 91 ALA A CA 1
ATOM 721 C C . ALA A 1 91 ? 15.273 8.779 -10.844 1.00 75.25 91 ALA A C 1
ATOM 723 O O . ALA A 1 91 ? 14.430 8.102 -11.439 1.00 75.25 91 ALA A O 1
ATOM 724 N N . GLY A 1 92 ? 16.046 9.675 -11.459 1.00 67.06 92 GLY A N 1
ATOM 725 C CA . GLY A 1 92 ? 16.028 9.841 -12.904 1.00 67.06 92 GLY A CA 1
ATOM 726 C C . GLY A 1 92 ? 16.259 8.482 -13.549 1.00 67.06 92 GLY A C 1
ATOM 727 O O . GLY A 1 92 ? 17.327 7.900 -13.394 1.00 67.06 92 GLY A O 1
ATOM 728 N N . MET A 1 93 ? 15.245 7.951 -14.231 1.00 57.72 93 MET A N 1
ATOM 729 C CA . MET A 1 93 ? 15.442 6.799 -15.096 1.00 57.72 93 MET A CA 1
ATOM 730 C C . MET A 1 93 ? 16.174 7.319 -16.325 1.00 57.72 93 MET A C 1
ATOM 732 O O . MET A 1 93 ? 15.558 7.816 -17.268 1.00 57.72 93 MET A O 1
ATOM 736 N N . THR A 1 94 ? 17.502 7.256 -16.298 1.00 64.62 94 THR A N 1
ATOM 737 C CA . THR A 1 94 ? 18.281 7.311 -17.527 1.00 64.62 94 THR A CA 1
ATOM 738 C C . THR A 1 94 ? 17.982 6.019 -18.266 1.00 64.62 94 THR A C 1
ATOM 740 O O . THR A 1 94 ? 18.480 4.948 -17.929 1.00 64.62 94 THR A O 1
ATOM 743 N N . PHE A 1 95 ? 17.094 6.099 -19.252 1.00 62.69 95 PHE A N 1
ATOM 744 C CA . PHE A 1 95 ? 17.058 5.078 -20.282 1.00 62.69 95 PHE A CA 1
ATOM 745 C C . PHE A 1 95 ? 18.334 5.273 -21.084 1.00 62.69 95 PHE A C 1
ATOM 747 O O . PHE A 1 95 ? 18.366 6.078 -22.019 1.00 62.69 95 PHE A O 1
ATOM 754 N N . ASP A 1 96 ? 19.398 4.575 -20.693 1.00 64.75 96 ASP A N 1
ATOM 755 C CA . ASP A 1 96 ? 20.492 4.365 -21.620 1.00 64.75 96 ASP A CA 1
ATOM 756 C C . ASP A 1 96 ? 19.864 3.814 -22.896 1.00 64.75 96 ASP A C 1
ATOM 758 O O . ASP A 1 96 ? 18.982 2.945 -22.869 1.00 64.75 96 ASP A O 1
ATOM 762 N N . LYS A 1 97 ? 20.225 4.414 -24.028 1.00 65.69 97 LYS A N 1
ATOM 763 C CA . LYS A 1 97 ? 19.814 3.891 -25.322 1.00 65.69 97 LYS A CA 1
ATOM 764 C C . LYS A 1 97 ? 20.475 2.524 -25.433 1.00 65.69 97 LYS A C 1
ATOM 766 O O . LYS A 1 97 ? 21.646 2.433 -25.777 1.00 65.69 97 LYS A O 1
ATOM 771 N N . PHE A 1 98 ? 19.743 1.475 -25.076 1.00 61.94 98 PHE A N 1
ATOM 772 C CA . PHE A 1 98 ? 20.165 0.111 -25.331 1.00 61.94 98 PHE A CA 1
ATOM 773 C C . PHE A 1 98 ? 20.186 -0.050 -26.847 1.00 61.94 98 PHE A C 1
ATOM 775 O O . PHE A 1 98 ? 19.138 -0.128 -27.491 1.00 61.94 98 PHE A O 1
ATOM 782 N N . TYR A 1 99 ? 21.381 -0.013 -27.423 1.00 66.50 99 TYR A N 1
ATOM 783 C CA . TYR A 1 99 ? 21.579 -0.399 -28.805 1.00 66.50 99 TYR A CA 1
ATOM 784 C C . TYR A 1 99 ? 21.650 -1.920 -28.822 1.00 66.50 99 TYR A C 1
ATOM 786 O O . TYR A 1 99 ? 22.477 -2.523 -28.142 1.00 66.50 99 TYR A O 1
ATOM 794 N N . PHE A 1 100 ? 20.726 -2.539 -29.547 1.00 62.22 100 PHE A N 1
ATOM 795 C CA . PHE A 1 100 ? 20.843 -3.951 -29.858 1.00 62.22 100 PHE A CA 1
ATOM 796 C C . PHE A 1 100 ? 21.977 -4.093 -30.869 1.00 62.22 100 PHE A C 1
ATOM 798 O O . PHE A 1 100 ? 21.843 -3.649 -32.009 1.00 62.22 100 PHE A O 1
ATOM 805 N N . GLU A 1 101 ? 23.101 -4.661 -30.446 1.00 65.50 101 GLU A N 1
ATOM 806 C CA . GLU A 1 101 ? 24.106 -5.132 -31.389 1.00 65.50 101 GLU A CA 1
ATOM 807 C C . GLU A 1 101 ? 23.607 -6.453 -31.969 1.00 65.50 101 GLU A C 1
ATOM 809 O O . GLU A 1 101 ? 23.503 -7.463 -31.268 1.00 65.50 101 GLU A O 1
ATOM 814 N N . GLU A 1 102 ? 23.248 -6.445 -33.254 1.00 61.44 102 GLU A N 1
ATOM 815 C CA . GLU A 1 102 ? 22.986 -7.691 -33.961 1.00 61.44 102 GLU A CA 1
ATOM 816 C C . GLU A 1 102 ? 24.284 -8.501 -33.980 1.00 61.44 102 GLU A C 1
ATOM 818 O O . GLU A 1 102 ? 25.267 -8.116 -34.618 1.00 61.44 102 GLU A O 1
ATOM 823 N N . ILE A 1 103 ? 24.296 -9.644 -33.290 1.00 63.19 103 ILE A N 1
ATOM 824 C CA . ILE A 1 103 ? 25.369 -10.624 -33.447 1.00 63.19 103 ILE A CA 1
ATOM 825 C C . ILE A 1 103 ? 25.205 -11.229 -34.843 1.00 63.19 103 ILE A C 1
ATOM 827 O O . ILE A 1 103 ? 24.521 -12.239 -35.041 1.00 63.19 103 ILE A O 1
ATOM 831 N N . SER A 1 104 ? 25.805 -10.575 -35.836 1.00 57.28 104 SER A N 1
ATOM 832 C CA . SER A 1 104 ? 25.933 -11.141 -37.171 1.00 57.28 104 SER A CA 1
ATOM 833 C C . SER A 1 104 ? 26.624 -12.502 -37.043 1.00 57.28 104 SER A C 1
ATOM 835 O O . SER A 1 104 ? 27.632 -12.639 -36.350 1.00 57.28 104 SER A O 1
ATOM 837 N N . ASN A 1 105 ? 26.049 -13.518 -37.693 1.00 54.78 105 ASN A N 1
ATOM 838 C CA . ASN A 1 105 ? 26.488 -14.922 -37.708 1.00 54.78 105 ASN A CA 1
ATOM 839 C C . ASN A 1 105 ? 25.953 -15.865 -36.619 1.00 54.78 105 ASN A C 1
ATOM 841 O O . ASN A 1 105 ? 26.306 -17.042 -36.663 1.00 54.78 105 ASN A O 1
ATOM 845 N N . LEU A 1 106 ? 25.038 -15.454 -35.729 1.00 55.31 106 LEU A N 1
ATOM 846 C CA . LEU A 1 106 ? 24.404 -16.422 -34.812 1.00 55.31 106 LEU A CA 1
ATOM 847 C C . LEU A 1 106 ? 23.648 -17.534 -35.574 1.00 55.31 106 LEU A C 1
ATOM 849 O O . LEU A 1 106 ? 23.639 -18.688 -35.157 1.00 55.31 106 LEU A O 1
ATOM 853 N N . ALA A 1 107 ? 23.077 -17.191 -36.734 1.00 55.62 107 ALA A N 1
ATOM 854 C CA . ALA A 1 107 ? 22.415 -18.137 -37.633 1.00 55.62 107 ALA A CA 1
ATOM 855 C C . ALA A 1 107 ? 23.390 -19.036 -38.418 1.00 55.62 107 ALA A C 1
ATOM 857 O O . ALA A 1 107 ? 23.017 -20.139 -38.801 1.00 55.62 107 ALA A O 1
ATOM 858 N N . ASN A 1 108 ? 24.638 -18.602 -38.632 1.00 53.94 108 ASN A N 1
ATOM 859 C CA . ASN A 1 108 ? 25.608 -19.320 -39.470 1.00 53.94 108 ASN A CA 1
ATOM 860 C C . ASN A 1 108 ? 26.366 -20.425 -38.713 1.00 53.94 108 ASN A C 1
ATOM 862 O O . ASN A 1 108 ? 27.000 -21.266 -39.344 1.00 53.94 108 ASN A O 1
ATOM 866 N N . GLY A 1 109 ? 26.318 -20.428 -37.375 1.00 54.94 109 GLY A N 1
ATOM 867 C CA . GLY A 1 109 ? 26.901 -21.482 -36.532 1.00 54.94 109 GLY A CA 1
ATOM 868 C C . GLY A 1 109 ? 25.901 -22.545 -36.060 1.00 54.94 109 GLY A C 1
ATOM 869 O O . GLY A 1 109 ? 26.276 -23.436 -35.300 1.00 54.94 109 GLY A O 1
ATOM 870 N N . GLY A 1 110 ? 24.627 -22.432 -36.447 1.00 57.47 110 GLY A N 1
ATOM 871 C CA . GLY A 1 110 ? 23.553 -23.329 -36.021 1.00 57.47 110 GLY A CA 1
ATOM 872 C C . GLY A 1 110 ? 23.373 -24.542 -36.938 1.00 57.47 110 GLY A C 1
ATOM 873 O O . GLY A 1 110 ? 23.705 -24.507 -38.115 1.00 57.47 110 GLY A O 1
ATOM 874 N N . LEU A 1 111 ? 22.768 -25.604 -36.395 1.00 54.38 111 LEU A N 1
ATOM 875 C CA . LEU A 1 111 ? 22.449 -26.887 -37.052 1.00 54.38 111 LEU A CA 1
ATOM 876 C C . LEU A 1 111 ? 21.486 -26.795 -38.260 1.00 54.38 111 LEU A C 1
ATOM 878 O O . LEU A 1 111 ? 21.073 -27.825 -38.792 1.00 54.38 111 LEU A O 1
ATOM 882 N N . TYR A 1 112 ? 21.101 -25.591 -38.683 1.00 50.03 112 TYR A N 1
ATOM 883 C CA . TYR A 1 112 ? 20.111 -25.357 -39.730 1.00 50.03 112 TYR A CA 1
ATOM 884 C C . TYR A 1 112 ? 20.785 -24.721 -40.946 1.00 50.03 112 TYR A C 1
ATOM 886 O O . TYR A 1 112 ? 21.384 -23.653 -40.846 1.00 50.03 112 TYR A O 1
ATOM 894 N N . SER A 1 113 ? 20.688 -25.382 -42.100 1.00 57.31 113 SER A N 1
ATOM 895 C CA . SER A 1 113 ? 21.185 -24.855 -43.372 1.00 57.31 113 SER A CA 1
ATOM 896 C C . SER A 1 113 ? 20.266 -23.748 -43.894 1.00 57.31 113 SER A C 1
ATOM 898 O O . SER A 1 113 ? 19.079 -23.693 -43.561 1.00 57.31 113 SER A O 1
ATOM 900 N N . THR A 1 114 ? 20.799 -22.881 -44.758 1.00 58.47 114 THR A N 1
ATOM 901 C CA . THR A 1 114 ? 20.055 -21.798 -45.432 1.00 58.47 114 THR A CA 1
ATOM 902 C C . THR A 1 114 ? 18.780 -22.286 -46.119 1.00 58.47 114 THR A C 1
ATOM 904 O O . THR A 1 114 ? 17.785 -21.568 -46.174 1.00 58.47 114 THR A O 1
ATOM 907 N N . ASP A 1 115 ? 18.771 -23.536 -46.570 1.00 57.03 115 ASP A N 1
ATOM 908 C CA . ASP A 1 115 ? 17.632 -24.143 -47.254 1.00 57.03 115 ASP A CA 1
ATOM 909 C C . ASP A 1 115 ? 16.502 -24.517 -46.281 1.00 57.03 115 ASP A C 1
ATOM 911 O O . ASP A 1 115 ? 15.329 -24.454 -46.645 1.00 57.03 115 ASP A O 1
ATOM 915 N N . MET A 1 116 ? 16.824 -24.830 -45.017 1.00 53.34 116 MET A N 1
ATOM 916 C CA . MET A 1 116 ? 15.826 -25.049 -43.960 1.00 53.34 116 MET A CA 1
ATOM 917 C C . MET A 1 116 ? 15.176 -23.739 -43.497 1.00 53.34 116 MET A C 1
ATOM 919 O O . MET A 1 116 ? 14.025 -23.744 -43.066 1.00 53.34 116 MET A O 1
ATOM 923 N N . ILE A 1 117 ? 15.9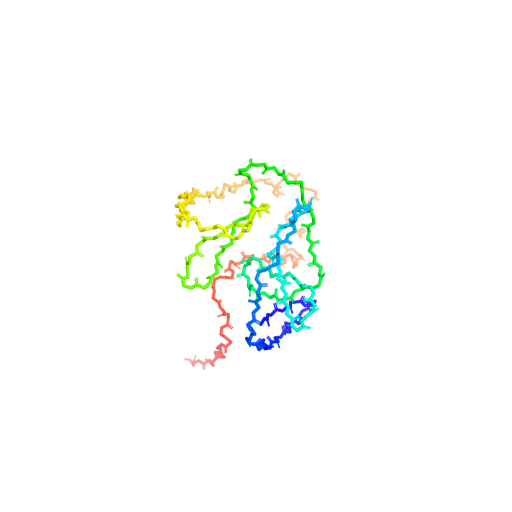07 -22.624 -43.596 1.00 55.56 117 ILE A N 1
ATOM 924 C CA . ILE A 1 117 ? 15.421 -21.279 -43.259 1.00 55.56 117 ILE A CA 1
ATOM 925 C C . ILE A 1 117 ? 14.493 -20.750 -44.359 1.00 55.56 117 ILE A C 1
ATOM 927 O O . ILE A 1 117 ? 13.483 -20.122 -44.060 1.00 55.56 117 ILE A O 1
ATOM 931 N N . ASN A 1 118 ? 14.813 -21.023 -45.625 1.00 55.16 118 ASN A N 1
ATOM 932 C CA . ASN A 1 118 ? 14.068 -20.487 -46.765 1.00 55.16 118 ASN A CA 1
ATOM 933 C C . ASN A 1 118 ? 12.817 -21.300 -47.132 1.00 55.16 118 ASN A C 1
ATOM 935 O O . ASN A 1 118 ? 11.937 -20.771 -47.803 1.00 55.16 118 ASN A O 1
ATOM 939 N N . ASN A 1 119 ? 12.739 -22.572 -46.725 1.00 48.44 119 ASN A N 1
ATOM 940 C CA . ASN A 1 119 ? 11.661 -23.481 -47.135 1.00 48.44 119 ASN A CA 1
ATOM 941 C C . ASN A 1 119 ? 10.621 -23.769 -46.041 1.00 48.44 119 ASN A C 1
ATOM 943 O O . ASN A 1 119 ? 9.656 -24.484 -46.283 1.00 48.44 119 ASN A O 1
ATOM 947 N N . ASN A 1 120 ? 10.789 -23.215 -44.842 1.00 43.06 120 ASN A N 1
ATOM 948 C CA . ASN A 1 120 ? 9.753 -23.240 -43.822 1.00 43.06 120 ASN A CA 1
ATOM 949 C C . ASN A 1 120 ? 9.413 -21.811 -43.434 1.00 43.06 120 ASN A C 1
ATOM 951 O O . ASN A 1 120 ? 10.309 -21.006 -43.200 1.00 43.06 120 ASN A O 1
ATOM 955 N N . ASP A 1 121 ? 8.113 -21.547 -43.321 1.00 42.91 121 ASP A N 1
ATOM 956 C CA . ASP A 1 121 ? 7.488 -20.427 -42.623 1.00 42.91 121 ASP A CA 1
ATOM 957 C C . ASP A 1 121 ? 8.012 -20.293 -41.179 1.00 42.91 121 ASP A C 1
ATOM 959 O O . ASP A 1 121 ? 7.282 -20.442 -40.195 1.00 42.91 121 ASP A O 1
ATOM 963 N N . ILE A 1 122 ? 9.290 -19.963 -41.003 1.00 41.91 122 ILE A N 1
ATOM 964 C CA . ILE A 1 122 ? 9.774 -19.357 -39.779 1.00 41.91 122 ILE A CA 1
ATOM 965 C C . ILE A 1 122 ? 9.274 -17.926 -39.875 1.00 41.91 122 ILE A C 1
ATOM 967 O O . ILE A 1 122 ? 9.974 -17.000 -40.278 1.00 41.91 122 ILE A O 1
ATOM 971 N N . ASN A 1 123 ? 7.996 -17.775 -39.529 1.00 40.09 123 ASN A N 1
ATOM 972 C CA . ASN A 1 123 ? 7.409 -16.532 -39.086 1.00 40.09 123 ASN A CA 1
ATOM 973 C C . ASN A 1 123 ? 8.282 -16.062 -37.918 1.00 40.09 123 ASN A C 1
ATOM 975 O O . ASN A 1 123 ? 7.999 -16.343 -36.750 1.00 40.09 123 ASN A O 1
ATOM 979 N N . ILE A 1 124 ? 9.382 -15.375 -38.232 1.00 42.00 124 ILE A N 1
ATOM 980 C CA . ILE A 1 124 ? 10.078 -14.521 -37.289 1.00 42.00 124 ILE A CA 1
ATOM 981 C C . ILE A 1 124 ? 9.025 -13.475 -36.973 1.00 42.00 124 ILE A C 1
ATOM 983 O O . ILE A 1 124 ? 8.866 -12.487 -37.693 1.00 42.00 124 ILE A O 1
ATOM 987 N N . ARG A 1 125 ? 8.214 -13.762 -35.949 1.00 37.12 125 ARG A N 1
ATOM 988 C CA . ARG A 1 125 ? 7.256 -12.826 -35.390 1.00 37.12 125 ARG A CA 1
ATOM 989 C C . ARG A 1 125 ? 8.103 -11.642 -34.987 1.00 37.12 125 ARG A C 1
ATOM 991 O O . ARG A 1 125 ? 8.771 -11.668 -33.957 1.00 37.12 125 ARG A O 1
ATOM 998 N N . LYS A 1 126 ? 8.138 -10.631 -35.848 1.00 37.12 126 LYS A N 1
ATOM 999 C CA . LYS A 1 126 ? 8.724 -9.352 -35.512 1.00 37.12 126 LYS A CA 1
ATOM 1000 C C . LYS A 1 126 ? 7.929 -8.872 -34.309 1.00 37.12 126 LYS A C 1
ATOM 1002 O O . LYS A 1 126 ? 6.768 -8.486 -34.440 1.00 37.12 126 LYS A O 1
ATOM 1007 N N . CYS A 1 127 ? 8.524 -8.983 -33.127 1.00 36.62 127 CYS A N 1
AT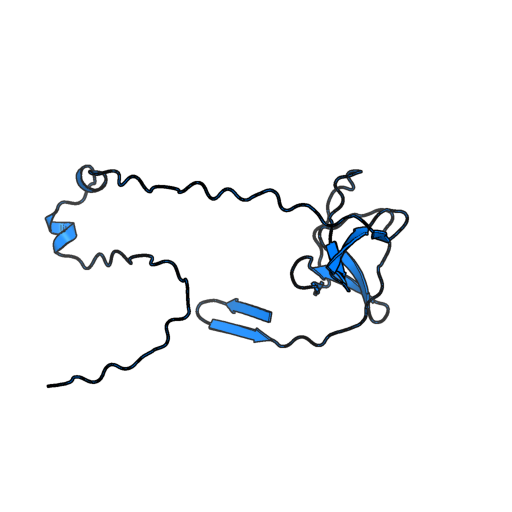OM 1008 C CA . CYS A 1 127 ? 7.992 -8.390 -31.915 1.00 36.62 127 CYS A CA 1
ATOM 1009 C C . CYS A 1 127 ? 8.109 -6.876 -32.074 1.00 36.62 127 CYS A C 1
ATOM 1011 O O . CYS A 1 127 ? 9.056 -6.248 -31.608 1.00 36.62 127 CYS A O 1
ATOM 1013 N N . TYR A 1 128 ? 7.154 -6.287 -32.787 1.00 40.12 128 TYR A N 1
ATOM 1014 C CA . TYR A 1 128 ? 6.969 -4.852 -32.791 1.00 40.12 128 TYR A CA 1
ATOM 1015 C C . TYR A 1 128 ? 6.380 -4.455 -31.445 1.00 40.12 128 TYR A C 1
ATOM 1017 O O . TYR A 1 128 ? 5.377 -4.995 -30.978 1.00 40.12 128 TYR A O 1
ATOM 1025 N N . ARG A 1 129 ? 7.070 -3.518 -30.802 1.00 36.31 129 ARG A N 1
ATOM 1026 C CA . ARG A 1 129 ? 6.680 -2.913 -29.536 1.00 36.31 129 ARG A CA 1
ATOM 1027 C C . ARG A 1 129 ? 5.251 -2.381 -29.659 1.00 36.31 129 ARG A C 1
ATOM 1029 O O . ARG A 1 129 ? 4.992 -1.518 -30.491 1.00 36.31 129 ARG A O 1
ATOM 1036 N N . ILE A 1 130 ? 4.354 -2.871 -28.805 1.00 40.75 130 ILE A N 1
ATOM 1037 C CA . ILE A 1 130 ? 2.981 -2.374 -28.668 1.00 40.75 130 ILE A CA 1
ATOM 1038 C C . ILE A 1 130 ? 3.050 -1.008 -27.970 1.00 40.75 130 ILE A C 1
ATOM 1040 O O . ILE A 1 130 ? 2.806 -0.881 -26.773 1.00 40.75 130 ILE A O 1
ATOM 1044 N N . HIS A 1 131 ? 3.459 0.022 -28.705 1.00 37.25 131 HIS A N 1
ATOM 1045 C CA . HIS A 1 131 ? 3.034 1.383 -28.416 1.00 37.25 131 HIS A CA 1
ATOM 1046 C C . HIS A 1 131 ? 1.856 1.650 -29.340 1.0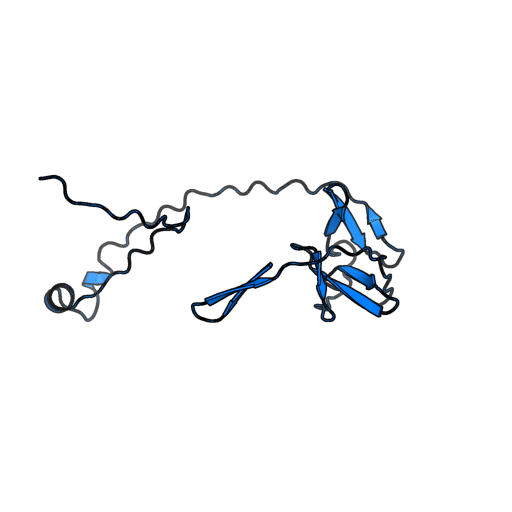0 37.25 131 HIS A C 1
ATOM 1048 O O . HIS A 1 131 ? 2.032 1.732 -30.550 1.00 37.25 131 HIS A O 1
ATOM 1054 N N . GLN A 1 132 ? 0.676 1.783 -28.733 1.00 31.19 132 GLN A N 1
ATOM 1055 C CA . GLN A 1 132 ? -0.597 2.159 -29.349 1.00 31.19 132 GLN A CA 1
ATOM 1056 C C . GLN A 1 132 ? -1.426 1.003 -29.937 1.00 31.19 132 GLN A C 1
ATOM 1058 O O . GLN A 1 132 ? -0.967 0.192 -30.733 1.00 31.19 132 GLN A O 1
ATOM 1063 N N . PHE A 1 133 ? -2.683 0.943 -29.490 1.00 31.12 133 PHE A N 1
ATOM 1064 C CA . PHE A 1 133 ? -3.733 0.053 -29.977 1.00 31.12 133 PHE A CA 1
ATOM 1065 C C . PHE A 1 133 ? -3.744 -0.014 -31.514 1.00 31.12 133 PHE A C 1
ATOM 1067 O O . PHE A 1 133 ? -3.855 1.020 -32.175 1.00 31.12 133 PHE A O 1
ATOM 1074 N N . CYS A 1 134 ? -3.692 -1.223 -32.083 1.00 32.53 134 CYS A N 1
ATOM 1075 C CA . CYS A 1 134 ? -4.061 -1.451 -33.477 1.00 32.53 134 CYS A CA 1
ATOM 1076 C C . CYS A 1 134 ? -5.541 -1.084 -33.657 1.00 32.53 134 CYS A C 1
ATOM 1078 O O . CYS A 1 134 ? -6.424 -1.868 -33.317 1.00 32.53 134 CYS A O 1
ATOM 1080 N N . ASN A 1 135 ? -5.823 0.101 -34.199 1.00 31.12 135 ASN A N 1
ATOM 1081 C CA . ASN A 1 135 ? -7.112 0.352 -34.829 1.00 31.12 135 ASN A CA 1
ATOM 1082 C C . ASN A 1 135 ? -7.167 -0.481 -36.115 1.00 31.12 135 ASN A C 1
ATOM 1084 O O . ASN A 1 135 ? -6.363 -0.284 -37.026 1.00 31.12 135 ASN A O 1
ATOM 1088 N N . LEU A 1 136 ? -8.109 -1.424 -36.173 1.00 38.56 136 LEU A N 1
ATOM 1089 C CA . LEU A 1 136 ? -8.460 -2.173 -37.378 1.00 38.56 136 LEU A CA 1
ATOM 1090 C C . LEU A 1 136 ? -9.066 -1.205 -38.407 1.00 38.56 136 LEU A C 1
ATOM 1092 O O . LEU A 1 136 ? -10.268 -0.954 -38.410 1.00 38.56 136 LEU A O 1
ATOM 1096 N N . GLY A 1 137 ? -8.224 -0.631 -39.264 1.00 34.25 137 GLY A N 1
ATOM 1097 C CA . GLY A 1 137 ? -8.648 0.104 -40.450 1.00 34.25 137 GLY A CA 1
ATOM 1098 C C . GLY A 1 137 ? -8.741 -0.842 -41.642 1.00 34.25 137 GLY A C 1
ATOM 1099 O O . GLY A 1 137 ? -7.725 -1.314 -42.143 1.00 34.25 137 GLY A O 1
ATOM 1100 N N . THR A 1 138 ? -9.956 -1.128 -42.105 1.00 37.53 138 THR A N 1
ATOM 1101 C CA . THR A 1 138 ? -10.206 -1.845 -43.361 1.00 37.53 138 THR A CA 1
ATOM 1102 C C . THR A 1 138 ? -9.725 -1.005 -44.547 1.00 37.53 138 THR A C 1
ATOM 1104 O O . THR A 1 138 ? -10.335 0.018 -44.863 1.00 37.53 138 THR A O 1
ATOM 1107 N N . ALA A 1 139 ? -8.658 -1.430 -45.222 1.00 35.31 139 ALA A N 1
ATOM 1108 C CA . ALA A 1 139 ? -8.243 -0.843 -46.491 1.00 35.31 139 ALA A CA 1
ATOM 1109 C C . ALA A 1 139 ? -9.130 -1.389 -47.624 1.00 35.31 139 ALA A C 1
ATOM 1111 O O . ALA A 1 139 ? -9.138 -2.590 -47.895 1.00 35.31 139 ALA A O 1
ATOM 1112 N N . ARG A 1 140 ? -9.895 -0.508 -48.280 1.00 33.84 140 ARG A N 1
ATOM 1113 C CA . ARG A 1 140 ? -10.478 -0.775 -49.604 1.00 33.84 140 ARG A CA 1
ATOM 1114 C C . ARG A 1 140 ? -9.414 -0.519 -50.682 1.00 33.84 140 ARG A C 1
ATOM 1116 O O . ARG A 1 140 ? -8.639 0.423 -50.518 1.00 33.84 140 ARG A O 1
ATOM 1123 N N . PRO A 1 141 ? -9.394 -1.292 -51.780 1.00 34.69 141 PRO A N 1
ATOM 1124 C CA . PRO A 1 141 ? -8.505 -1.029 -52.902 1.00 34.69 141 PRO A CA 1
ATOM 1125 C C . PRO A 1 141 ? -9.015 0.178 -53.701 1.00 34.69 141 PRO A C 1
ATOM 1127 O O . PRO A 1 141 ? -10.213 0.291 -53.962 1.00 34.69 141 PRO A O 1
ATOM 1130 N N . VAL A 1 142 ? -8.105 1.072 -54.083 1.00 40.81 142 VAL A N 1
ATOM 1131 C CA . VAL A 1 142 ? -8.344 2.076 -55.126 1.00 40.81 142 VAL A CA 1
ATOM 1132 C C . VAL A 1 142 ? -7.622 1.584 -56.380 1.00 40.81 142 VAL A C 1
ATOM 1134 O O . VAL A 1 142 ? -6.501 1.087 -56.272 1.00 40.81 142 VAL A O 1
ATOM 1137 N N . HIS A 1 143 ? -8.346 1.646 -57.499 1.00 40.66 143 HIS A N 1
ATOM 1138 C CA . HIS A 1 143 ? -7.996 1.164 -58.836 1.00 40.66 143 HIS A CA 1
ATOM 1139 C C . HIS A 1 143 ? -6.669 1.682 -59.389 1.00 40.66 143 HIS A C 1
ATOM 1141 O O . HIS A 1 143 ? -6.337 2.857 -59.116 1.00 40.66 143 HIS A O 1
#